Protein AF-A0A0J1G0E2-F1 (afdb_monomer_lite)

Radius of gyration: 25.3 Å; chains: 1; bounding box: 57×26×64 Å

pLDDT: mean 91.7, std 9.22, range [48.91, 98.06]

Structure (mmCIF, N/CA/C/O backbone):
data_AF-A0A0J1G0E2-F1
#
_entry.id   AF-A0A0J1G0E2-F1
#
loop_
_atom_site.group_PDB
_atom_site.id
_atom_site.type_symbol
_atom_site.label_atom_id
_atom_site.label_alt_id
_atom_site.label_comp_id
_atom_site.label_asym_id
_atom_site.label_entity_id
_atom_site.label_seq_id
_atom_site.pdbx_PDB_ins_code
_atom_site.C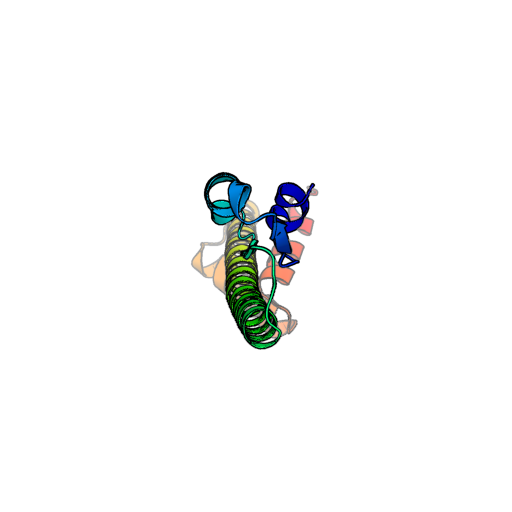artn_x
_atom_site.Cartn_y
_atom_site.Cartn_z
_atom_site.occupancy
_atom_site.B_iso_or_equiv
_atom_site.auth_seq_id
_atom_site.auth_comp_id
_atom_site.auth_asym_id
_atom_site.auth_atom_id
_atom_site.pdbx_PDB_model_num
ATOM 1 N N . MET A 1 1 ? -0.500 0.935 -27.657 1.00 64.50 1 MET A N 1
ATOM 2 C CA . MET A 1 1 ? -0.095 -0.347 -27.038 1.00 64.50 1 MET A CA 1
ATOM 3 C C . MET A 1 1 ? 0.985 -0.157 -25.974 1.00 64.50 1 MET A C 1
ATOM 5 O O . MET A 1 1 ? 0.682 -0.417 -24.823 1.00 64.50 1 MET A O 1
ATOM 9 N N . ALA A 1 2 ? 2.181 0.360 -26.301 1.00 67.81 2 ALA A N 1
ATOM 10 C CA . ALA A 1 2 ? 3.257 0.567 -25.312 1.00 67.81 2 ALA A CA 1
ATOM 11 C C . ALA A 1 2 ? 2.849 1.442 -24.107 1.00 67.81 2 ALA A C 1
ATOM 13 O O . ALA A 1 2 ? 3.117 1.066 -22.973 1.00 67.81 2 ALA A O 1
ATOM 14 N N . ARG A 1 3 ? 2.127 2.550 -24.346 1.00 73.19 3 ARG A N 1
ATOM 15 C CA . ARG A 1 3 ? 1.581 3.411 -23.279 1.00 73.19 3 ARG A CA 1
ATOM 16 C C . ARG A 1 3 ? 0.691 2.637 -22.301 1.00 73.19 3 ARG A C 1
ATOM 18 O O . ARG A 1 3 ? 0.947 2.670 -21.110 1.00 73.19 3 ARG A O 1
ATOM 25 N N . ASN A 1 4 ? -0.284 1.885 -22.815 1.00 68.38 4 ASN A N 1
ATOM 26 C CA . ASN A 1 4 ? -1.247 1.139 -21.994 1.00 68.38 4 ASN A CA 1
ATOM 27 C C . ASN A 1 4 ? -0.570 0.093 -21.092 1.00 68.38 4 ASN A C 1
ATOM 29 O O . ASN A 1 4 ? -0.995 -0.113 -19.962 1.00 68.38 4 ASN A O 1
ATOM 33 N N . ILE A 1 5 ? 0.486 -0.559 -21.591 1.00 71.19 5 ILE A N 1
ATOM 34 C CA . ILE A 1 5 ? 1.246 -1.557 -20.823 1.00 71.19 5 ILE A CA 1
ATOM 35 C C . ILE A 1 5 ? 2.075 -0.875 -19.725 1.00 71.19 5 ILE A C 1
ATOM 37 O O . ILE A 1 5 ? 2.157 -1.382 -18.611 1.00 71.19 5 ILE A O 1
ATOM 41 N N . ALA A 1 6 ? 2.663 0.287 -20.019 1.00 71.62 6 ALA A N 1
ATOM 42 C CA . ALA A 1 6 ? 3.452 1.035 -19.045 1.00 71.62 6 ALA A CA 1
ATOM 43 C C . ALA A 1 6 ? 2.583 1.660 -17.936 1.00 71.62 6 ALA A C 1
ATOM 45 O O . ALA A 1 6 ? 2.989 1.689 -16.777 1.00 71.62 6 ALA A O 1
ATOM 46 N N . THR A 1 7 ? 1.354 2.085 -18.250 1.00 67.12 7 THR A N 1
ATOM 47 C CA . THR A 1 7 ? 0.437 2.711 -17.278 1.00 67.12 7 THR A CA 1
ATOM 48 C C . THR A 1 7 ? -0.108 1.756 -16.222 1.00 67.12 7 THR A C 1
ATOM 50 O O . THR A 1 7 ? -0.359 2.181 -15.096 1.00 67.12 7 THR A O 1
ATOM 53 N N . ASP A 1 8 ? -0.236 0.465 -16.540 1.00 67.00 8 ASP A N 1
ATOM 54 C CA . ASP A 1 8 ? -0.596 -0.562 -15.550 1.00 67.00 8 ASP A CA 1
ATOM 55 C C . ASP A 1 8 ? 0.501 -0.671 -14.457 1.00 67.00 8 ASP A C 1
ATOM 57 O O . ASP A 1 8 ? 0.260 -0.997 -13.293 1.00 67.00 8 ASP A O 1
ATOM 61 N N . GLY A 1 9 ? 1.728 -0.255 -14.817 1.00 62.75 9 GLY A N 1
ATOM 62 C CA . GLY A 1 9 ? 2.895 0.072 -13.984 1.00 62.75 9 GLY A CA 1
ATOM 63 C C . GLY A 1 9 ? 3.418 -1.031 -13.071 1.00 62.75 9 GLY A C 1
ATOM 64 O O . GLY A 1 9 ? 4.157 -0.791 -12.117 1.00 62.75 9 GLY A O 1
ATOM 65 N N . SER A 1 10 ? 3.062 -2.262 -13.398 1.00 67.62 10 SER A N 1
ATOM 66 C CA . SER A 1 10 ? 3.726 -3.488 -12.968 1.00 67.62 10 SER A CA 1
ATOM 67 C C . SER A 1 10 ? 4.826 -3.917 -13.951 1.00 67.62 10 SER A C 1
ATOM 69 O O . SER A 1 10 ? 5.567 -4.849 -13.661 1.00 67.62 10 SER A O 1
ATOM 71 N N . THR A 1 11 ? 4.990 -3.220 -15.083 1.00 80.31 11 THR A N 1
ATOM 72 C CA . THR A 1 11 ? 5.966 -3.557 -16.132 1.00 80.31 11 THR A CA 1
ATOM 73 C C . THR A 1 11 ? 6.703 -2.313 -16.613 1.00 80.31 11 THR A C 1
ATOM 75 O O . THR A 1 11 ? 6.090 -1.258 -16.752 1.00 80.31 11 THR A O 1
ATOM 78 N N . GLN A 1 12 ? 8.004 -2.444 -16.902 1.00 87.19 12 GLN A N 1
ATOM 79 C CA . GLN A 1 12 ? 8.758 -1.411 -17.611 1.00 87.19 12 GLN A CA 1
ATOM 80 C C . GLN A 1 12 ? 8.842 -1.686 -19.108 1.00 87.19 12 GLN A C 1
ATOM 82 O O . GLN A 1 12 ? 9.063 -2.823 -19.521 1.00 87.19 12 GLN A O 1
ATOM 87 N N . VAL A 1 13 ? 8.717 -0.635 -19.920 1.00 91.12 13 VAL A N 1
ATOM 88 C CA . VAL A 1 13 ? 8.717 -0.747 -21.382 1.00 91.12 13 VAL A CA 1
ATOM 89 C C . VAL A 1 13 ? 9.914 -0.007 -21.969 1.00 91.12 13 VAL A C 1
ATOM 91 O O . VAL A 1 13 ? 10.120 1.174 -21.698 1.00 91.12 13 VAL A O 1
ATOM 94 N N . ILE A 1 14 ? 10.675 -0.711 -22.810 1.00 93.38 14 ILE A N 1
ATOM 95 C CA . ILE A 1 14 ? 11.702 -0.131 -23.679 1.00 93.38 14 ILE A CA 1
ATOM 96 C C . ILE A 1 14 ? 11.175 -0.164 -25.111 1.00 93.38 14 ILE A C 1
ATOM 98 O O . ILE A 1 14 ? 10.842 -1.227 -25.635 1.00 93.38 14 ILE A O 1
ATOM 102 N N . LEU A 1 15 ? 11.121 0.994 -25.756 1.00 94.06 15 LEU A N 1
ATOM 103 C CA . LEU A 1 15 ? 10.706 1.161 -27.134 1.00 94.06 15 LEU A CA 1
ATOM 104 C C . LEU A 1 15 ? 11.917 1.456 -28.016 1.00 94.06 15 LEU A C 1
ATOM 106 O O . LEU A 1 15 ? 12.638 2.431 -27.825 1.00 94.06 15 LEU A O 1
ATOM 110 N N . ILE A 1 16 ? 12.116 0.619 -29.025 1.00 94.81 16 ILE A N 1
ATOM 111 C CA . ILE A 1 16 ? 13.183 0.797 -30.004 1.00 94.81 16 ILE A CA 1
ATOM 112 C C . ILE A 1 16 ? 12.621 1.508 -31.234 1.00 94.81 16 ILE A C 1
ATOM 114 O O . ILE A 1 16 ? 11.676 1.020 -31.854 1.00 94.81 16 ILE A O 1
ATOM 118 N N . VAL A 1 17 ? 13.238 2.621 -31.625 1.00 95.19 17 VAL A N 1
ATOM 119 C CA . VAL A 1 17 ? 12.748 3.502 -32.696 1.00 95.19 17 VAL A CA 1
ATOM 120 C C . VAL A 1 17 ? 13.833 3.818 -33.725 1.00 95.19 17 VAL A C 1
ATOM 122 O O . VAL A 1 17 ? 15.029 3.656 -33.476 1.00 95.19 17 VAL A O 1
ATOM 125 N N . LYS A 1 18 ? 13.421 4.233 -34.928 1.00 95.25 18 LYS A N 1
ATOM 126 C CA . LYS A 1 18 ? 14.353 4.803 -35.915 1.00 95.25 18 LYS A CA 1
ATOM 127 C C . LYS A 1 18 ? 14.897 6.130 -35.380 1.00 95.25 18 LYS A C 1
ATOM 129 O O . LYS A 1 18 ? 14.158 6.839 -34.707 1.00 95.25 18 LYS A O 1
ATOM 134 N N . ASN A 1 19 ? 16.153 6.449 -35.698 1.00 93.94 19 ASN A N 1
ATOM 135 C CA . ASN A 1 19 ? 16.826 7.655 -35.205 1.00 93.94 19 ASN A CA 1
ATOM 136 C C . ASN A 1 19 ? 16.024 8.935 -35.500 1.00 93.94 19 ASN A C 1
ATOM 138 O O . ASN A 1 19 ? 15.741 9.694 -34.587 1.00 93.94 19 ASN A O 1
ATOM 142 N N . GLU A 1 20 ? 15.531 9.071 -36.732 1.00 95.44 20 GLU A N 1
ATOM 143 C CA . GLU A 1 20 ? 14.715 10.206 -37.199 1.00 95.44 20 GLU A CA 1
ATOM 144 C C . GLU A 1 20 ? 13.420 10.428 -36.402 1.00 95.44 20 GLU A C 1
ATOM 146 O O . GLU A 1 20 ? 12.886 11.527 -36.390 1.00 95.44 20 GLU A O 1
ATOM 151 N N . LEU A 1 21 ? 12.891 9.383 -35.757 1.00 95.50 21 LEU A N 1
ATOM 152 C CA . LEU A 1 21 ? 11.640 9.440 -34.995 1.00 95.50 21 LEU A CA 1
ATOM 153 C C . LEU A 1 21 ? 11.880 9.462 -33.481 1.00 95.50 21 LEU A C 1
ATOM 155 O O . LEU A 1 21 ? 10.918 9.389 -32.715 1.00 95.50 21 LEU A O 1
ATOM 159 N N . TYR A 1 22 ? 13.140 9.469 -33.041 1.00 94.62 22 TYR A N 1
ATOM 160 C CA . TYR A 1 22 ? 13.484 9.298 -31.635 1.00 94.62 22 TYR A CA 1
ATOM 161 C C . TYR A 1 22 ? 12.908 10.414 -30.771 1.00 94.62 22 TYR A C 1
ATOM 163 O O . TYR A 1 22 ? 12.158 10.109 -29.846 1.00 94.62 22 TYR A O 1
ATOM 171 N N . ASP A 1 23 ? 13.182 11.672 -31.111 1.00 95.00 23 ASP A N 1
ATOM 172 C CA . ASP A 1 23 ? 12.754 12.822 -30.310 1.00 95.00 23 ASP A CA 1
ATOM 173 C C . ASP A 1 23 ? 11.222 12.903 -30.224 1.00 95.00 23 ASP A C 1
ATOM 175 O O . ASP A 1 23 ? 10.650 12.937 -29.130 1.00 95.00 23 ASP A O 1
ATOM 179 N N . ASP A 1 24 ? 10.547 12.799 -31.373 1.00 95.56 24 ASP A N 1
ATOM 180 C CA . ASP A 1 24 ? 9.086 12.847 -31.473 1.00 95.56 24 ASP A CA 1
ATOM 181 C C . ASP A 1 24 ? 8.393 11.747 -30.667 1.00 95.56 24 ASP A C 1
ATOM 183 O O . ASP A 1 24 ? 7.358 11.981 -30.034 1.00 95.56 24 ASP A O 1
ATOM 187 N N . ILE A 1 25 ? 8.910 10.516 -30.737 1.00 94.19 25 ILE A N 1
ATOM 188 C CA . ILE A 1 25 ? 8.318 9.384 -30.025 1.00 94.19 25 ILE A CA 1
ATOM 189 C C . ILE A 1 25 ? 8.674 9.451 -28.543 1.00 94.19 25 ILE A C 1
ATOM 191 O O . ILE A 1 25 ? 7.790 9.207 -27.727 1.00 94.19 25 ILE A O 1
ATOM 195 N N . SER A 1 26 ? 9.915 9.797 -28.192 1.00 94.25 26 SER A N 1
ATOM 196 C CA . SER A 1 26 ? 10.381 9.893 -26.805 1.00 94.25 26 SER A CA 1
ATOM 197 C C . SER A 1 26 ? 9.535 10.870 -26.008 1.00 94.25 26 SER A C 1
ATOM 199 O O . SER A 1 26 ? 8.913 10.471 -25.025 1.00 94.25 26 SER A O 1
ATOM 201 N N . MET A 1 27 ? 9.382 12.096 -26.511 1.00 94.31 27 MET A N 1
ATOM 202 C CA . MET A 1 27 ? 8.565 13.132 -25.875 1.00 94.31 27 MET A CA 1
ATOM 203 C C . MET A 1 27 ? 7.120 12.665 -25.638 1.00 94.31 27 MET A C 1
ATOM 205 O O . MET A 1 27 ? 6.490 12.982 -24.636 1.00 94.31 27 MET A O 1
ATOM 209 N N . LYS A 1 28 ? 6.583 11.855 -26.554 1.00 93.31 28 LYS A N 1
ATOM 210 C CA . LYS A 1 28 ? 5.214 11.332 -26.498 1.00 93.31 28 LYS A CA 1
ATOM 211 C C . LYS A 1 28 ? 5.012 10.192 -25.500 1.00 93.31 28 LYS A C 1
ATOM 213 O O . LYS A 1 28 ? 3.853 9.833 -25.259 1.00 93.31 28 LYS A O 1
ATOM 218 N N . VAL A 1 29 ? 6.067 9.532 -25.028 1.00 91.12 29 VAL A N 1
ATOM 219 C CA . VAL A 1 29 ? 5.958 8.305 -24.217 1.00 91.12 29 VAL A CA 1
ATOM 220 C C . VAL A 1 29 ? 6.679 8.389 -22.872 1.00 91.12 29 VAL A C 1
ATOM 222 O O . VAL A 1 29 ? 6.391 7.572 -21.999 1.00 91.12 29 VAL A O 1
ATOM 225 N N . GLU A 1 30 ? 7.549 9.382 -22.686 1.00 87.50 30 GLU A N 1
ATOM 226 C CA . GLU A 1 30 ? 8.347 9.590 -21.474 1.00 87.50 30 GLU A CA 1
ATOM 227 C C . GLU A 1 30 ? 7.484 9.738 -20.214 1.00 87.50 30 GLU A C 1
ATOM 229 O O . GLU A 1 30 ? 7.731 9.058 -19.220 1.00 87.50 30 GLU A O 1
ATOM 234 N N . GLU A 1 31 ? 6.399 10.518 -20.276 1.00 86.75 31 GLU A N 1
ATOM 235 C CA . GLU A 1 31 ? 5.465 10.707 -19.150 1.00 86.75 31 GLU A CA 1
ATOM 236 C C . GLU A 1 31 ? 4.759 9.415 -18.717 1.00 86.75 31 GLU A C 1
ATOM 238 O O . GLU A 1 31 ? 4.321 9.279 -17.577 1.00 86.75 31 GLU A O 1
ATOM 243 N N . TYR A 1 32 ? 4.673 8.436 -19.618 1.00 87.06 32 TYR A N 1
ATOM 244 C CA . TYR A 1 32 ? 4.107 7.119 -19.332 1.00 87.06 32 TYR A CA 1
ATOM 245 C C . TYR A 1 32 ? 5.161 6.155 -18.766 1.00 87.06 32 TYR A C 1
ATOM 247 O O . TYR A 1 32 ? 4.876 4.972 -18.604 1.00 87.06 32 TYR A O 1
ATOM 255 N N . GLY A 1 33 ? 6.383 6.632 -18.504 1.00 85.81 33 GLY A N 1
ATOM 256 C CA . GLY A 1 33 ? 7.502 5.836 -18.006 1.00 85.81 33 GLY A CA 1
ATOM 257 C C . GLY A 1 33 ? 8.167 4.961 -19.069 1.00 85.81 33 GLY A C 1
ATOM 258 O O . GLY A 1 33 ? 8.928 4.061 -18.727 1.00 85.81 33 GLY A O 1
ATOM 259 N N . VAL A 1 34 ? 7.900 5.171 -20.361 1.00 91.12 34 VAL A N 1
ATOM 260 C CA . VAL A 1 34 ? 8.494 4.361 -21.437 1.00 91.12 34 VAL A CA 1
ATOM 261 C C . VAL A 1 34 ? 9.890 4.882 -21.775 1.00 91.12 34 VAL A C 1
ATOM 263 O O . VAL A 1 34 ? 10.060 6.057 -22.080 1.00 91.12 34 VAL A O 1
ATOM 266 N N . PHE A 1 35 ? 10.882 3.992 -21.800 1.00 92.00 35 PHE A N 1
ATOM 267 C CA . PHE A 1 35 ? 12.245 4.329 -22.215 1.00 92.00 35 PHE A CA 1
ATOM 268 C C . PHE A 1 35 ? 12.375 4.135 -23.718 1.00 92.00 35 PHE A C 1
ATOM 270 O O . PHE A 1 35 ? 11.968 3.105 -24.246 1.00 92.00 35 PHE A O 1
ATOM 277 N N . THR A 1 36 ? 12.978 5.082 -24.418 1.00 94.81 36 THR A N 1
ATOM 278 C CA . THR A 1 36 ? 13.195 5.023 -25.867 1.00 94.81 36 THR A CA 1
ATOM 279 C C . THR A 1 36 ? 14.668 4.783 -26.189 1.00 94.81 36 THR A C 1
ATOM 281 O O . THR A 1 36 ? 15.564 5.271 -25.505 1.00 94.81 36 THR A O 1
ATOM 284 N N . ILE A 1 37 ? 14.946 4.007 -27.239 1.00 95.12 37 ILE A N 1
ATOM 285 C CA . ILE A 1 37 ? 16.304 3.792 -27.760 1.00 95.12 37 ILE A CA 1
ATOM 286 C C . ILE A 1 37 ? 16.283 3.927 -29.285 1.00 95.12 37 ILE A C 1
ATOM 288 O O . ILE A 1 37 ? 15.524 3.234 -29.967 1.00 95.12 37 ILE A O 1
ATOM 292 N N . ALA A 1 38 ? 17.145 4.785 -29.830 1.00 95.56 38 ALA A N 1
ATOM 293 C CA . ALA A 1 38 ? 17.322 4.945 -31.270 1.00 95.56 38 ALA A CA 1
ATOM 294 C C . ALA A 1 38 ? 18.190 3.829 -31.885 1.00 95.56 38 ALA A C 1
ATOM 296 O O . ALA A 1 38 ? 19.175 3.382 -31.298 1.00 95.56 38 ALA A O 1
ATOM 297 N N . LYS A 1 39 ? 17.860 3.407 -33.110 1.00 93.62 39 LYS A N 1
ATOM 298 C CA . LYS A 1 39 ? 18.737 2.571 -33.949 1.00 93.62 39 LYS A CA 1
ATOM 299 C C . LYS A 1 39 ? 19.840 3.414 -34.624 1.00 93.62 39 LYS A C 1
ATOM 301 O O . LYS A 1 39 ? 19.564 4.564 -34.962 1.00 93.62 39 LYS A O 1
ATOM 306 N N . PRO A 1 40 ? 21.023 2.838 -34.923 1.00 92.88 40 PRO A N 1
ATOM 307 C CA . PRO A 1 40 ? 21.469 1.487 -34.564 1.00 92.88 40 PRO A CA 1
ATOM 308 C C . PRO A 1 40 ? 21.852 1.388 -33.079 1.00 92.88 40 PRO A C 1
ATOM 310 O O . PRO A 1 40 ? 22.476 2.286 -32.524 1.00 92.88 40 PRO A O 1
ATOM 313 N N . ILE A 1 41 ? 21.490 0.278 -32.432 1.00 91.50 41 ILE A N 1
ATOM 314 C CA . ILE A 1 41 ? 21.713 0.098 -30.992 1.00 91.50 41 ILE A CA 1
ATOM 315 C C . ILE A 1 41 ? 23.061 -0.576 -30.759 1.00 91.50 41 ILE A C 1
ATOM 317 O O . ILE A 1 41 ? 23.291 -1.691 -31.230 1.00 91.50 41 ILE A O 1
ATOM 321 N N . SER A 1 42 ? 23.932 0.060 -29.977 1.00 94.38 42 SER A N 1
ATOM 322 C CA . SER A 1 42 ? 25.140 -0.592 -29.474 1.00 94.38 42 SER A CA 1
ATOM 323 C C . SER A 1 42 ? 24.818 -1.477 -28.265 1.00 94.38 42 SER A C 1
ATOM 325 O O . SER A 1 42 ? 23.938 -1.169 -27.457 1.00 94.38 42 SER A O 1
ATOM 327 N N . LYS A 1 43 ? 25.574 -2.568 -28.090 1.00 93.88 43 LYS A N 1
ATOM 328 C CA . LYS A 1 43 ? 25.429 -3.462 -26.928 1.00 93.88 43 LYS A CA 1
ATOM 329 C C . LYS A 1 43 ? 25.534 -2.687 -25.608 1.00 93.88 43 LYS A C 1
ATOM 331 O O . LYS A 1 43 ? 24.744 -2.924 -24.701 1.00 93.88 43 LYS A O 1
ATOM 336 N N . VAL A 1 44 ? 26.472 -1.742 -25.518 1.00 95.44 44 VAL A N 1
ATOM 337 C CA . VAL A 1 44 ? 26.687 -0.911 -24.321 1.00 95.44 44 VAL A CA 1
ATOM 338 C C . VAL A 1 44 ? 25.458 -0.052 -24.017 1.00 95.44 44 VAL A C 1
ATOM 340 O O . VAL A 1 44 ? 24.986 -0.063 -22.883 1.00 95.44 44 VAL A O 1
ATOM 343 N N . LEU A 1 45 ? 24.898 0.629 -25.024 1.00 92.19 45 LEU A N 1
ATOM 344 C CA . LEU A 1 45 ? 23.706 1.463 -24.855 1.00 92.19 45 LEU A CA 1
ATOM 345 C C . LEU A 1 45 ? 22.507 0.638 -24.373 1.00 92.19 45 LEU A C 1
ATOM 347 O O . LEU A 1 45 ? 21.826 1.031 -23.428 1.00 92.19 45 LEU A O 1
ATOM 351 N N . PHE A 1 46 ? 22.287 -0.530 -24.981 1.00 93.19 46 PHE A N 1
ATOM 352 C CA . PHE A 1 46 ? 21.194 -1.420 -24.596 1.00 93.19 46 PHE A CA 1
ATOM 353 C C . PHE A 1 46 ? 21.307 -1.885 -23.139 1.00 93.19 46 PHE A C 1
ATOM 355 O O . PHE A 1 46 ? 20.334 -1.812 -22.391 1.00 93.19 46 PHE A O 1
ATOM 362 N N . TRP A 1 47 ? 22.496 -2.321 -22.711 1.00 95.38 47 TRP A N 1
ATOM 363 C CA . TRP A 1 47 ? 22.710 -2.761 -21.330 1.00 95.38 47 TRP A CA 1
ATOM 364 C C . TRP A 1 47 ? 22.504 -1.638 -20.318 1.00 95.38 47 TRP A C 1
ATOM 366 O O . TRP A 1 47 ? 21.906 -1.875 -19.267 1.00 95.38 47 TRP A O 1
ATOM 376 N N . SER A 1 48 ? 22.969 -0.426 -20.622 1.00 94.06 48 SER A N 1
ATOM 377 C CA . SER A 1 48 ? 22.746 0.737 -19.762 1.00 94.06 48 SER A CA 1
ATOM 378 C C . SER A 1 48 ? 21.257 1.062 -19.641 1.00 94.06 48 SER A C 1
ATOM 380 O O . SER A 1 48 ? 20.758 1.210 -18.527 1.00 94.06 48 SER A O 1
ATOM 382 N N . ALA A 1 49 ? 20.527 1.087 -20.760 1.00 92.56 49 ALA A N 1
ATOM 383 C CA . ALA A 1 49 ? 19.087 1.331 -20.760 1.00 92.56 49 ALA A CA 1
ATOM 384 C C . ALA A 1 49 ? 18.314 0.256 -19.977 1.00 92.56 49 ALA A C 1
ATOM 386 O O . ALA A 1 49 ? 17.430 0.587 -19.188 1.00 92.56 49 ALA A O 1
ATOM 387 N N . LEU A 1 50 ? 18.688 -1.020 -20.121 1.00 93.69 50 LEU A N 1
ATOM 388 C CA . LEU A 1 50 ? 18.080 -2.121 -19.373 1.00 93.69 50 LEU A CA 1
ATOM 389 C C . LEU A 1 50 ? 18.307 -1.987 -17.859 1.00 93.69 50 LEU A C 1
ATOM 391 O O . LEU A 1 50 ? 17.362 -2.136 -17.084 1.00 93.69 50 LEU A O 1
ATOM 395 N N . LYS A 1 51 ? 19.533 -1.660 -17.430 1.00 94.81 51 LYS A N 1
ATOM 396 C CA . LYS A 1 51 ? 19.847 -1.429 -16.009 1.00 94.81 51 LYS A CA 1
ATOM 397 C C . LYS A 1 51 ? 19.058 -0.254 -15.434 1.00 94.81 51 LYS A C 1
ATOM 399 O O . LYS A 1 51 ? 18.527 -0.363 -14.330 1.00 94.81 51 LYS A O 1
ATOM 404 N N . LEU A 1 52 ? 18.944 0.845 -16.182 1.00 92.50 52 LEU A N 1
ATOM 405 C CA . LEU A 1 52 ? 18.139 2.001 -15.780 1.00 92.50 52 LEU A CA 1
ATOM 406 C C . LEU A 1 52 ? 16.652 1.645 -15.678 1.00 92.50 52 LEU A C 1
ATOM 408 O O . LEU A 1 52 ? 16.009 2.008 -14.696 1.00 92.50 52 LEU A O 1
ATOM 412 N N . CYS A 1 53 ? 16.121 0.871 -16.627 1.00 91.75 53 CYS A N 1
ATOM 413 C CA . CYS A 1 53 ? 14.743 0.385 -16.569 1.00 91.75 53 CYS A CA 1
ATOM 414 C C . CYS A 1 53 ? 14.493 -0.479 -15.334 1.00 91.75 53 CYS A C 1
ATOM 416 O O . CYS A 1 53 ? 13.485 -0.294 -14.657 1.00 91.75 53 CYS A O 1
ATOM 418 N N . GLN A 1 54 ? 15.412 -1.388 -15.004 1.00 91.81 54 GLN A N 1
ATOM 419 C CA . GLN A 1 54 ? 15.294 -2.228 -13.814 1.00 91.81 54 GLN A CA 1
ATOM 420 C C . GLN A 1 54 ? 15.345 -1.402 -12.521 1.00 91.81 54 GLN A C 1
ATOM 422 O O . GLN A 1 54 ? 14.528 -1.607 -11.625 1.00 91.81 54 GLN A O 1
ATOM 427 N N . ALA A 1 55 ? 16.263 -0.436 -12.431 1.00 92.12 55 ALA A N 1
ATOM 428 C CA . ALA A 1 55 ? 16.349 0.465 -11.284 1.00 92.12 55 ALA A CA 1
ATOM 429 C C . ALA A 1 55 ? 15.074 1.316 -11.129 1.00 92.12 55 ALA A C 1
ATOM 431 O O . ALA A 1 55 ? 14.546 1.439 -10.022 1.00 92.12 55 ALA A O 1
ATOM 432 N N . SER A 1 56 ? 14.548 1.846 -12.238 1.00 90.06 56 SER A N 1
ATOM 433 C CA . SER A 1 56 ? 13.290 2.600 -12.271 1.00 90.06 56 SER A CA 1
ATOM 434 C C . SER A 1 56 ? 12.103 1.739 -11.832 1.00 90.06 56 SER A C 1
ATOM 436 O O . SER A 1 56 ? 11.345 2.136 -10.946 1.00 90.06 56 SER A O 1
ATOM 438 N N . HIS A 1 57 ? 11.995 0.514 -12.359 1.00 89.38 57 HIS A N 1
ATOM 439 C CA . HIS A 1 57 ? 10.962 -0.443 -11.967 1.00 89.38 57 HIS A CA 1
ATOM 440 C C . HIS A 1 57 ? 11.006 -0.749 -10.464 1.00 89.38 57 HIS A C 1
ATOM 442 O O . HIS A 1 57 ? 9.983 -0.652 -9.789 1.00 89.38 57 HIS A O 1
ATOM 448 N N . ASN A 1 58 ? 12.189 -1.048 -9.918 1.00 90.81 58 ASN A N 1
ATOM 449 C CA . ASN A 1 58 ? 12.349 -1.337 -8.492 1.00 90.81 58 ASN A CA 1
ATOM 450 C C . ASN A 1 58 ? 11.940 -0.140 -7.625 1.00 90.81 58 ASN A C 1
ATOM 452 O O . ASN A 1 58 ? 11.201 -0.301 -6.654 1.00 90.81 58 ASN A O 1
ATOM 456 N N . ARG A 1 59 ? 12.373 1.073 -7.995 1.00 90.62 59 ARG A N 1
ATOM 457 C CA . ARG A 1 59 ? 12.009 2.307 -7.288 1.00 90.62 59 ARG A CA 1
ATOM 458 C C . ARG A 1 59 ? 10.499 2.547 -7.311 1.00 90.62 59 ARG A C 1
ATOM 460 O O . ARG A 1 59 ? 9.915 2.837 -6.270 1.00 90.62 59 ARG A O 1
ATOM 467 N N . MET A 1 60 ? 9.859 2.393 -8.469 1.00 88.44 60 MET A N 1
ATOM 468 C CA . MET A 1 60 ? 8.409 2.542 -8.605 1.00 88.44 60 MET A CA 1
ATOM 469 C C . MET A 1 60 ? 7.642 1.474 -7.816 1.00 88.44 60 MET A C 1
ATOM 471 O O . MET A 1 60 ? 6.653 1.794 -7.162 1.00 88.44 60 MET A O 1
ATOM 475 N N . SER A 1 61 ? 8.110 0.225 -7.832 1.00 88.81 61 SER A N 1
ATOM 476 C CA . SER A 1 61 ? 7.508 -0.882 -7.082 1.00 88.81 61 SER A CA 1
ATOM 477 C C . SER A 1 61 ? 7.541 -0.634 -5.569 1.00 88.81 61 SER A C 1
ATOM 479 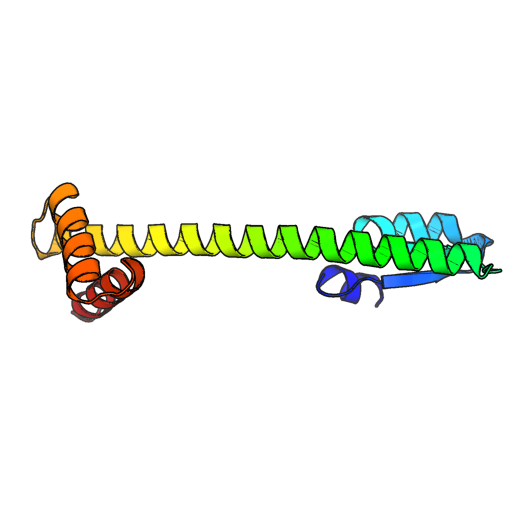O O . SER A 1 61 ? 6.522 -0.801 -4.898 1.00 88.81 61 SER A O 1
ATOM 481 N N . MET A 1 62 ? 8.664 -0.134 -5.037 1.00 91.12 62 MET A N 1
ATOM 482 C CA . MET A 1 62 ? 8.767 0.258 -3.625 1.00 91.12 62 MET A CA 1
ATOM 483 C C . MET A 1 62 ? 7.754 1.350 -3.263 1.00 91.12 62 MET A C 1
ATOM 485 O O . MET A 1 62 ? 6.967 1.158 -2.338 1.00 91.12 62 MET A O 1
ATOM 489 N N . MET A 1 63 ? 7.692 2.437 -4.043 1.00 90.69 63 MET A N 1
ATOM 490 C CA . MET A 1 63 ? 6.727 3.522 -3.809 1.00 90.69 63 MET A CA 1
ATOM 491 C C . MET A 1 63 ? 5.271 3.038 -3.893 1.00 90.69 63 MET A C 1
ATOM 493 O O . MET A 1 63 ? 4.433 3.443 -3.090 1.00 90.69 63 MET A O 1
ATOM 497 N N . ARG A 1 64 ? 4.949 2.141 -4.835 1.00 89.19 64 ARG A N 1
ATOM 498 C CA . ARG A 1 64 ? 3.611 1.532 -4.940 1.00 89.19 64 ARG A CA 1
ATOM 499 C C . ARG A 1 64 ? 3.271 0.687 -3.716 1.00 89.19 64 ARG A C 1
ATOM 501 O O . ARG A 1 64 ? 2.148 0.761 -3.225 1.00 89.19 64 ARG A O 1
ATOM 508 N N . ASN A 1 65 ? 4.222 -0.100 -3.217 1.00 91.56 65 ASN A N 1
ATOM 509 C CA . ASN A 1 65 ? 4.019 -0.918 -2.026 1.00 91.56 65 ASN A CA 1
ATOM 510 C C . ASN A 1 65 ? 3.815 -0.053 -0.773 1.00 91.56 65 ASN A C 1
ATOM 512 O O . ASN A 1 65 ? 2.920 -0.332 0.022 1.00 91.56 65 ASN A O 1
ATOM 516 N N . GLU A 1 66 ? 4.590 1.022 -0.620 1.00 94.25 66 GLU A N 1
ATOM 517 C CA . GLU A 1 66 ? 4.400 2.002 0.455 1.00 94.25 66 G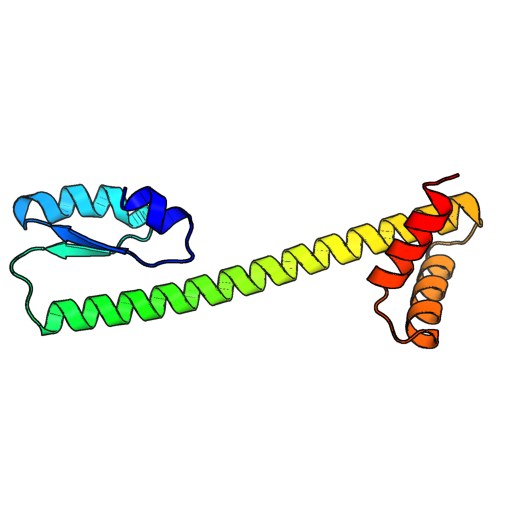LU A CA 1
ATOM 518 C C . GLU A 1 66 ? 3.026 2.669 0.370 1.00 94.25 66 GLU A C 1
ATOM 520 O O . GLU A 1 66 ? 2.297 2.701 1.359 1.00 94.25 66 GLU A O 1
ATOM 525 N N . ASN A 1 67 ? 2.626 3.124 -0.820 1.00 94.69 67 ASN A N 1
ATOM 526 C CA . ASN A 1 67 ? 1.311 3.721 -1.039 1.00 94.69 67 ASN A CA 1
ATOM 527 C C . ASN A 1 67 ? 0.184 2.738 -0.677 1.00 94.69 67 ASN A C 1
ATOM 529 O O . ASN A 1 67 ? -0.710 3.081 0.092 1.00 94.69 67 ASN A O 1
ATOM 533 N N . LYS A 1 68 ? 0.284 1.477 -1.119 1.00 94.56 68 LYS A N 1
ATOM 534 C CA . LYS A 1 68 ? -0.667 0.419 -0.751 1.00 94.56 68 LYS A CA 1
ATOM 535 C C . LYS A 1 68 ? -0.757 0.228 0.766 1.00 94.56 68 LYS A C 1
ATOM 537 O O . LYS A 1 68 ? -1.857 0.127 1.300 1.00 94.56 68 LYS A O 1
ATOM 542 N N . GLN A 1 69 ? 0.375 0.192 1.469 1.00 95.94 69 GLN A N 1
ATOM 543 C CA . GLN A 1 69 ? 0.387 0.065 2.930 1.00 95.94 69 GLN A CA 1
ATOM 544 C C . GLN A 1 69 ? -0.228 1.285 3.627 1.00 95.94 69 GLN A C 1
ATOM 546 O O . GLN A 1 69 ? -0.921 1.129 4.630 1.00 95.94 69 GLN A O 1
ATOM 551 N N . LEU A 1 70 ? 0.009 2.494 3.114 1.00 97.00 70 LEU A N 1
ATOM 552 C CA . LEU A 1 70 ? -0.584 3.722 3.645 1.00 97.00 70 LEU A CA 1
ATOM 553 C C . LEU A 1 70 ? -2.102 3.747 3.441 1.00 97.00 70 LEU A C 1
ATOM 555 O O . LEU A 1 70 ? -2.828 4.022 4.394 1.00 97.00 70 LEU A O 1
ATOM 559 N N . LEU A 1 71 ? -2.582 3.398 2.245 1.00 96.81 71 LEU A N 1
ATOM 560 C CA . LEU A 1 71 ? -4.014 3.272 1.963 1.00 96.81 71 LEU A CA 1
ATOM 561 C C . LEU A 1 71 ? -4.670 2.236 2.880 1.00 96.81 71 LEU A C 1
ATOM 563 O O . LEU A 1 71 ? -5.699 2.529 3.484 1.00 96.81 71 LEU A O 1
ATOM 567 N N . GLN A 1 72 ? -4.027 1.082 3.079 1.00 96.44 72 GLN A N 1
ATOM 568 C CA . GLN A 1 72 ? -4.516 0.065 4.009 1.00 96.44 72 GLN A CA 1
ATOM 569 C C . GLN A 1 72 ? -4.624 0.604 5.442 1.00 96.44 72 GLN A C 1
ATOM 571 O O . GLN A 1 72 ? -5.639 0.400 6.097 1.00 96.44 72 GLN A O 1
ATOM 576 N N . LYS A 1 73 ? -3.621 1.346 5.932 1.00 96.62 73 LYS A N 1
ATOM 577 C CA . LYS A 1 73 ? -3.679 1.969 7.267 1.00 96.62 73 LYS A CA 1
ATOM 578 C C . LYS A 1 73 ? -4.831 2.967 7.393 1.00 96.62 73 LYS A C 1
ATOM 580 O O . LYS A 1 73 ? -5.472 3.009 8.438 1.00 96.62 73 LYS A O 1
ATOM 585 N N . ILE A 1 74 ? -5.095 3.759 6.353 1.00 97.69 74 ILE A N 1
ATOM 586 C CA . ILE A 1 74 ? -6.225 4.698 6.336 1.00 97.69 74 ILE A CA 1
ATOM 587 C C . ILE A 1 74 ? -7.549 3.931 6.423 1.00 97.69 74 ILE A C 1
ATOM 589 O O . ILE A 1 74 ? -8.418 4.301 7.209 1.00 97.69 74 ILE A O 1
ATOM 593 N N . GLU A 1 75 ? -7.705 2.848 5.660 1.00 97.19 75 GLU A N 1
ATOM 594 C CA . GLU A 1 75 ? -8.893 1.993 5.747 1.00 97.19 75 GLU A CA 1
ATOM 595 C C . GLU A 1 75 ? -9.055 1.355 7.131 1.00 97.19 75 GLU A C 1
ATOM 597 O O . GLU A 1 75 ? -10.158 1.354 7.675 1.00 97.19 75 GLU A O 1
ATOM 602 N N . ASP A 1 76 ? -7.969 0.852 7.721 1.00 96.75 76 ASP A N 1
ATOM 603 C CA . ASP A 1 76 ? -7.976 0.271 9.065 1.00 96.75 76 ASP A CA 1
ATOM 604 C C . ASP A 1 76 ? -8.454 1.291 10.107 1.00 96.75 76 ASP A C 1
ATOM 606 O O . ASP A 1 76 ? -9.304 0.965 10.937 1.00 96.75 76 ASP A O 1
ATOM 610 N N . ILE A 1 77 ? -7.947 2.530 10.041 1.00 97.12 77 ILE A N 1
ATOM 611 C CA . ILE A 1 77 ? -8.377 3.634 10.912 1.00 97.12 77 ILE A CA 1
ATOM 612 C C . ILE A 1 77 ? -9.876 3.886 10.735 1.00 97.12 77 ILE A C 1
ATOM 614 O O . ILE A 1 77 ? -10.610 3.874 11.719 1.00 97.12 77 ILE A O 1
ATOM 618 N N . ARG A 1 78 ? -10.353 4.017 9.490 1.00 97.69 78 ARG A N 1
ATOM 619 C CA . ARG A 1 78 ? -11.774 4.275 9.202 1.00 97.69 78 ARG A CA 1
ATOM 620 C C . ARG A 1 78 ? -12.696 3.191 9.753 1.00 97.69 78 ARG A C 1
ATOM 622 O O . ARG A 1 78 ? -13.761 3.508 10.273 1.00 97.69 78 ARG A O 1
ATOM 629 N N . ILE A 1 79 ? -12.308 1.923 9.639 1.00 97.62 79 ILE A N 1
ATOM 630 C CA . ILE A 1 79 ? -13.105 0.803 10.154 1.00 97.62 79 ILE A CA 1
ATOM 631 C C . ILE A 1 79 ? -13.146 0.816 11.681 1.00 97.62 79 ILE A C 1
ATOM 633 O O . ILE A 1 79 ? -14.213 0.630 12.264 1.00 97.62 79 ILE A O 1
ATOM 637 N N . VAL A 1 80 ? -12.006 1.060 12.332 1.00 97.94 80 VAL A N 1
ATOM 638 C CA . VAL A 1 80 ? -11.945 1.159 13.796 1.00 97.94 80 VAL A CA 1
ATOM 639 C C . VAL A 1 80 ? -12.760 2.348 14.298 1.00 97.94 80 VAL A C 1
ATOM 641 O O . VAL A 1 80 ? -13.509 2.197 15.260 1.00 97.94 80 VAL A O 1
ATOM 644 N N . ASP A 1 81 ? -12.672 3.502 13.639 1.00 97.69 81 ASP A N 1
ATOM 645 C CA . ASP A 1 81 ? -13.456 4.685 13.996 1.00 97.69 81 ASP A CA 1
ATOM 646 C C . ASP A 1 81 ? -14.957 4.443 13.831 1.00 97.69 81 ASP A C 1
ATOM 648 O O . ASP A 1 81 ? -15.724 4.750 14.741 1.00 97.69 81 ASP A O 1
ATOM 652 N N . ARG A 1 82 ? -15.377 3.791 12.741 1.00 97.38 82 ARG A N 1
ATOM 653 C CA . ARG A 1 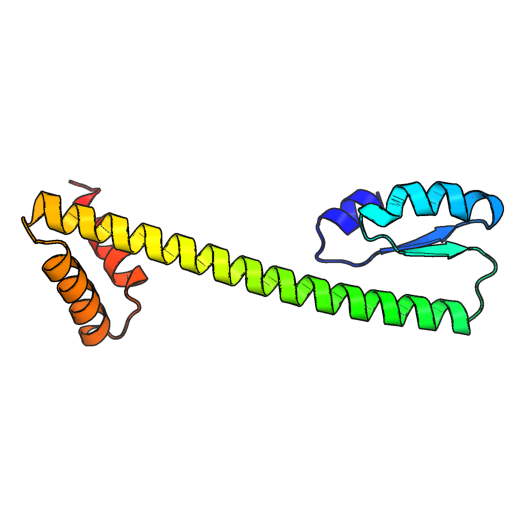82 ? -16.781 3.405 12.547 1.00 97.38 82 ARG A CA 1
ATOM 654 C C . ARG A 1 82 ? -17.268 2.458 13.647 1.00 97.38 82 ARG A C 1
ATOM 656 O O . ARG A 1 82 ? -18.361 2.644 14.170 1.00 97.38 82 ARG A O 1
ATOM 663 N N . ALA A 1 83 ? -16.455 1.477 14.040 1.00 97.75 83 ALA A N 1
ATOM 664 C CA . ALA A 1 83 ? -16.805 0.580 15.138 1.00 97.75 83 ALA A CA 1
ATOM 665 C C . ALA A 1 83 ? -16.905 1.321 16.479 1.00 97.75 83 ALA A C 1
ATOM 667 O O . ALA A 1 83 ? -17.816 1.036 17.252 1.00 97.75 83 ALA A O 1
ATOM 668 N N . LYS A 1 84 ? -16.027 2.301 16.751 1.00 97.81 84 LYS A N 1
ATOM 669 C CA . LYS A 1 84 ? -16.164 3.167 17.934 1.00 97.81 84 LYS A CA 1
ATOM 670 C C . LYS A 1 84 ? -17.495 3.920 17.916 1.00 97.81 84 LYS A C 1
ATOM 672 O O . LYS A 1 84 ? -18.165 3.916 18.940 1.00 97.81 84 LYS A O 1
ATOM 677 N N . CYS A 1 85 ? -17.892 4.513 16.785 1.00 97.12 85 CYS A N 1
ATOM 678 C CA . CYS A 1 85 ? -19.183 5.202 16.660 1.00 97.12 85 CYS A CA 1
ATOM 679 C C . CYS A 1 85 ? -20.356 4.281 17.016 1.00 97.12 85 CYS A C 1
ATOM 681 O O . CYS A 1 85 ? -21.185 4.663 17.831 1.00 97.12 85 CYS A O 1
ATOM 683 N N . ILE A 1 86 ? -20.365 3.042 16.516 1.00 96.19 86 ILE A N 1
ATOM 684 C CA . ILE A 1 86 ? -21.394 2.054 16.878 1.00 96.19 86 ILE A CA 1
ATOM 685 C C . ILE A 1 86 ? -21.398 1.760 18.384 1.00 96.19 86 ILE A C 1
ATOM 687 O O . ILE A 1 86 ? -22.457 1.738 19.003 1.00 96.19 86 ILE A O 1
ATOM 691 N N . LEU A 1 87 ? -20.235 1.546 19.006 1.00 96.62 87 LEU A N 1
ATOM 692 C CA . LEU A 1 87 ? -20.176 1.298 20.453 1.00 96.62 87 LEU A CA 1
ATOM 693 C C . LEU A 1 87 ? -20.679 2.503 21.264 1.00 96.62 87 LEU A C 1
ATOM 695 O O . LEU A 1 87 ? -21.312 2.326 22.303 1.00 96.62 87 LEU A O 1
ATOM 699 N N . ILE A 1 88 ? -20.411 3.721 20.793 1.00 96.81 88 ILE A N 1
ATOM 700 C CA . ILE A 1 88 ? -20.925 4.948 21.406 1.00 96.81 88 ILE A CA 1
ATOM 701 C C . ILE A 1 88 ? -22.453 4.997 21.274 1.00 96.81 88 ILE A C 1
ATOM 703 O O . ILE A 1 88 ? -23.140 5.198 22.269 1.00 96.81 88 ILE A O 1
ATOM 707 N N . GLU A 1 89 ? -22.988 4.763 20.075 1.00 95.00 89 GLU A N 1
ATOM 708 C CA . GLU A 1 89 ? -24.423 4.859 19.779 1.00 95.00 89 GLU A CA 1
ATOM 709 C C . GLU A 1 89 ? -25.255 3.770 20.475 1.00 95.00 89 GLU A C 1
ATOM 711 O O . GLU A 1 89 ? -26.269 4.074 21.100 1.00 95.00 89 GLU A O 1
ATOM 716 N N . TYR A 1 90 ? -24.827 2.507 20.407 1.00 93.94 90 TYR A N 1
ATOM 717 C CA . TYR A 1 90 ? -25.615 1.369 20.895 1.00 93.94 90 TYR A CA 1
ATOM 718 C C . TYR A 1 90 ? -25.332 1.001 22.353 1.00 93.94 90 TYR A C 1
ATOM 720 O O . TYR A 1 90 ? -26.211 0.474 23.035 1.00 93.94 90 TYR A O 1
ATOM 728 N N . LEU A 1 91 ? -24.113 1.247 22.845 1.00 93.56 91 LEU A N 1
ATOM 729 C CA . LEU A 1 91 ? -23.704 0.874 24.205 1.00 93.56 91 LEU A CA 1
ATOM 730 C C . LEU A 1 91 ? -23.454 2.084 25.113 1.00 93.56 91 LEU A C 1
ATOM 732 O O . LEU A 1 91 ? -23.037 1.891 26.254 1.00 93.56 91 LEU A O 1
ATOM 736 N N . ASN A 1 92 ? -23.720 3.309 24.640 1.00 95.69 92 ASN A N 1
ATOM 737 C CA . ASN A 1 92 ? -23.508 4.560 25.380 1.00 95.69 92 ASN A CA 1
ATOM 738 C C . ASN A 1 92 ? -22.089 4.695 25.965 1.00 95.69 92 ASN A C 1
ATOM 740 O O . ASN A 1 92 ? -21.897 5.282 27.030 1.00 95.69 92 ASN A O 1
ATOM 744 N N . MET A 1 93 ? -21.087 4.136 25.282 1.00 97.19 93 MET A N 1
ATOM 745 C CA . MET A 1 93 ? -19.685 4.300 25.665 1.00 97.19 93 MET A CA 1
ATOM 746 C C . MET A 1 93 ? -19.191 5.700 25.294 1.00 97.19 93 MET A C 1
ATOM 748 O O . MET A 1 93 ? -19.586 6.261 24.277 1.00 97.19 93 MET A O 1
ATOM 752 N N . SER A 1 94 ? -18.256 6.252 26.062 1.00 98.00 94 SER A N 1
ATOM 753 C CA . SER A 1 94 ? -17.412 7.355 25.591 1.00 98.00 94 SER A CA 1
ATOM 754 C C . SER A 1 94 ? -16.400 6.862 24.549 1.00 98.00 94 SER A C 1
ATOM 756 O O . SER A 1 94 ? -16.071 5.675 24.485 1.00 98.00 94 SER A O 1
ATOM 758 N N . GLU A 1 95 ? -15.823 7.771 23.757 1.00 96.75 95 GLU A N 1
ATOM 759 C CA . GLU A 1 95 ? -14.796 7.391 22.774 1.00 96.75 95 GLU A CA 1
ATOM 760 C C . GLU A 1 95 ? -13.594 6.685 23.430 1.00 96.75 95 GLU A C 1
ATOM 762 O O . GLU A 1 95 ? -13.069 5.707 22.891 1.00 96.75 95 GLU A O 1
ATOM 767 N N . ALA A 1 96 ? -13.181 7.138 24.618 1.00 97.75 96 ALA A N 1
ATOM 768 C CA . ALA A 1 96 ? -12.082 6.534 25.365 1.00 97.75 96 ALA A CA 1
ATOM 769 C C . ALA A 1 96 ? -12.410 5.104 25.831 1.00 97.75 96 ALA A C 1
ATOM 771 O O . ALA A 1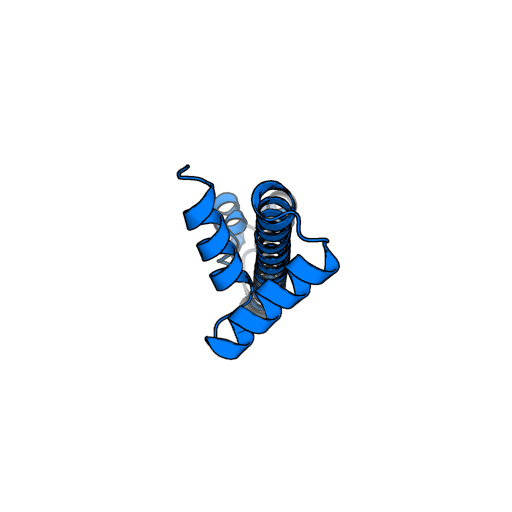 96 ? -11.538 4.232 25.806 1.00 97.75 96 ALA A O 1
ATOM 772 N N . GLU A 1 97 ? -13.656 4.849 26.238 1.00 98.06 97 GLU A N 1
ATOM 773 C CA . GLU A 1 97 ? -14.127 3.511 26.610 1.00 98.06 97 GLU A CA 1
ATOM 774 C C . GLU A 1 97 ? -14.219 2.595 25.392 1.00 98.06 97 GLU A C 1
ATOM 776 O O . GLU A 1 97 ? -13.694 1.484 25.440 1.00 98.06 97 GLU A O 1
ATOM 781 N N . ALA A 1 98 ? -14.780 3.074 24.278 1.00 98.00 98 ALA A N 1
ATOM 782 C CA . ALA A 1 98 ? -14.849 2.325 23.026 1.00 98.00 98 ALA A CA 1
ATOM 783 C C . ALA A 1 98 ? -13.447 1.969 22.494 1.00 98.00 98 ALA A C 1
ATOM 785 O O . ALA A 1 98 ? -13.199 0.835 22.075 1.00 98.00 98 ALA A O 1
ATOM 786 N N . HIS A 1 99 ? -12.492 2.904 22.569 1.00 97.75 99 HIS A N 1
ATOM 787 C CA . HIS A 1 99 ? -11.100 2.656 22.192 1.00 97.75 99 HIS A CA 1
ATOM 788 C C . HIS A 1 99 ? -10.462 1.557 23.052 1.00 97.75 99 HIS A C 1
ATOM 790 O O . HIS A 1 99 ? -9.929 0.586 22.510 1.00 97.75 99 HIS A O 1
ATOM 796 N N . LYS A 1 100 ? -10.564 1.677 24.385 1.00 98.06 100 LYS A N 1
ATOM 797 C CA . LYS A 1 100 ? -10.047 0.672 25.329 1.00 98.06 100 LYS A CA 1
ATOM 798 C C . LYS A 1 100 ? -10.733 -0.679 25.161 1.00 98.06 100 LYS A C 1
ATOM 800 O O . LYS A 1 100 ? -10.079 -1.706 25.301 1.00 98.06 100 LYS A O 1
ATOM 805 N N . TYR A 1 101 ? -12.028 -0.693 24.857 1.00 97.81 101 TYR A N 1
ATOM 806 C CA . TYR A 1 101 ? -12.786 -1.915 24.613 1.00 97.81 101 TYR A CA 1
ATOM 807 C C . TYR A 1 101 ? -12.234 -2.676 23.403 1.00 97.81 101 TYR A C 1
ATOM 809 O O . TYR A 1 101 ? -11.894 -3.853 23.523 1.00 97.81 101 TYR A O 1
ATOM 817 N N . ILE A 1 102 ? -12.078 -1.998 22.259 1.00 97.75 102 ILE A N 1
ATOM 818 C CA . ILE A 1 102 ? -11.526 -2.603 21.037 1.00 97.75 102 ILE A CA 1
ATOM 819 C C . ILE A 1 102 ? -10.086 -3.073 21.269 1.00 97.75 102 ILE A C 1
ATOM 821 O O . ILE A 1 102 ? -9.721 -4.170 20.848 1.00 97.75 102 ILE A O 1
ATOM 825 N N . GLU A 1 103 ? -9.267 -2.261 21.940 1.00 97.88 103 GLU A N 1
ATOM 826 C CA . GLU A 1 103 ? -7.880 -2.604 22.257 1.00 97.88 103 GLU A CA 1
ATOM 827 C C . GLU A 1 103 ? -7.788 -3.839 23.161 1.00 97.88 103 GLU A C 1
ATOM 829 O O . GLU A 1 103 ? -7.071 -4.785 22.832 1.00 97.88 103 GLU A O 1
ATOM 834 N N . LYS A 1 104 ? -8.568 -3.878 24.246 1.00 97.94 104 LYS A N 1
ATOM 835 C CA . LYS A 1 104 ? -8.604 -5.012 25.171 1.00 97.94 104 LYS A CA 1
ATOM 836 C C . LYS A 1 104 ? -9.065 -6.290 24.473 1.00 97.94 104 LYS A C 1
ATOM 838 O O . LYS A 1 104 ? -8.398 -7.311 24.580 1.00 97.94 104 LYS A O 1
ATOM 843 N N . GLN A 1 105 ? -10.143 -6.226 23.693 1.00 97.50 105 GLN A N 1
ATOM 844 C CA . GLN A 1 105 ? -10.630 -7.373 22.920 1.00 97.50 105 GLN A CA 1
ATOM 845 C C . GLN A 1 105 ? -9.586 -7.879 21.918 1.00 97.50 105 GLN A C 1
ATOM 847 O O . GLN A 1 105 ? -9.412 -9.087 21.754 1.00 97.50 105 GLN A O 1
ATOM 852 N N . ALA A 1 106 ? -8.861 -6.972 21.258 1.00 97.88 106 ALA A N 1
ATOM 853 C CA . ALA A 1 106 ? -7.790 -7.331 20.333 1.00 97.88 106 ALA A CA 1
ATOM 854 C C . ALA A 1 106 ? -6.636 -8.051 21.054 1.00 97.88 106 ALA A C 1
ATOM 856 O O . ALA A 1 106 ? -6.138 -9.059 20.550 1.00 97.88 106 ALA A O 1
ATOM 857 N N . MET A 1 107 ? -6.255 -7.587 22.250 1.00 97.62 107 MET A N 1
ATOM 858 C CA . MET A 1 107 ? -5.242 -8.236 23.090 1.00 97.62 107 MET A CA 1
ATOM 859 C C . MET A 1 107 ? -5.698 -9.614 23.582 1.00 97.62 107 MET A C 1
ATOM 861 O O . MET A 1 107 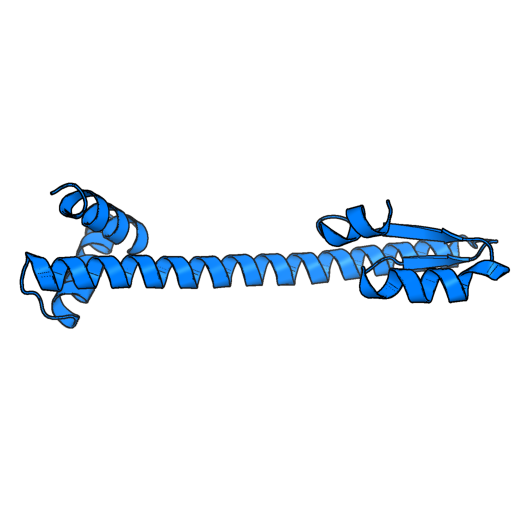? -4.984 -10.598 23.376 1.00 97.62 107 MET A O 1
ATOM 865 N N . ASP A 1 108 ? -6.897 -9.698 24.162 1.00 98.06 108 ASP A N 1
ATOM 866 C CA . ASP A 1 108 ? -7.446 -10.926 24.749 1.00 98.06 108 ASP A CA 1
ATOM 867 C C . ASP A 1 108 ? -7.611 -12.030 23.689 1.00 98.06 108 ASP A C 1
ATOM 869 O O . ASP A 1 108 ? -7.353 -13.206 23.947 1.00 98.06 108 ASP A O 1
ATOM 873 N N . THR A 1 109 ? -7.972 -11.650 22.459 1.00 96.75 109 THR A N 1
ATOM 874 C CA . THR A 1 109 ? -8.157 -12.588 21.337 1.00 96.75 109 THR A CA 1
ATOM 875 C C . THR A 1 109 ? -6.939 -12.722 20.416 1.00 96.75 109 THR A C 1
ATOM 877 O O . THR A 1 109 ? -6.971 -13.531 19.490 1.00 96.75 109 THR A O 1
ATOM 880 N N . ARG A 1 110 ? -5.856 -11.971 20.668 1.00 97.25 110 ARG A N 1
ATOM 881 C CA . ARG A 1 110 ? -4.613 -11.944 19.868 1.00 97.25 110 ARG A CA 1
ATOM 882 C C . ARG A 1 110 ? -4.835 -11.685 18.373 1.00 97.25 110 ARG A C 1
ATOM 884 O O . ARG A 1 110 ? -4.156 -12.264 17.525 1.00 97.25 110 ARG A O 1
ATOM 891 N N . VAL A 1 111 ? -5.773 -10.803 18.043 1.00 97.38 111 VAL A N 1
ATOM 892 C CA . VAL A 1 111 ? -6.027 -10.354 16.663 1.00 97.38 111 VAL A CA 1
ATOM 893 C C . VAL A 1 111 ? -5.842 -8.845 16.548 1.00 97.38 111 VAL A C 1
ATOM 895 O O . VAL A 1 111 ? -5.680 -8.140 17.539 1.00 97.38 111 VAL A O 1
ATOM 898 N N . THR A 1 112 ? -5.844 -8.317 15.326 1.00 97.38 112 THR A N 1
ATOM 899 C CA . THR A 1 112 ? -5.716 -6.871 15.121 1.00 97.38 112 THR A CA 1
ATOM 900 C C . THR A 1 112 ? -6.992 -6.135 15.541 1.00 97.38 112 THR A C 1
ATOM 902 O O . THR A 1 112 ? -8.102 -6.662 15.439 1.00 97.38 112 THR A O 1
ATOM 905 N N . ARG A 1 113 ? -6.852 -4.863 15.939 1.00 97.56 113 ARG A N 1
ATOM 906 C CA . ARG A 1 113 ? -8.000 -3.981 16.228 1.00 97.56 113 ARG A CA 1
ATOM 907 C C . ARG A 1 113 ? -8.979 -3.893 15.054 1.00 97.56 113 ARG A C 1
ATOM 909 O O . ARG A 1 113 ? -10.179 -3.835 15.288 1.00 97.56 113 ARG A O 1
ATOM 916 N N . ARG A 1 114 ? -8.483 -3.958 13.809 1.00 97.50 114 ARG A N 1
ATOM 917 C CA . ARG A 1 114 ? -9.319 -4.011 12.601 1.00 97.50 114 ARG A CA 1
ATOM 918 C C . ARG A 1 114 ? -10.265 -5.214 12.621 1.00 97.50 114 ARG A C 1
ATOM 920 O O . ARG A 1 114 ? -11.451 -5.035 12.392 1.00 97.50 114 ARG A O 1
ATOM 927 N N . ILE A 1 115 ? -9.771 -6.414 12.937 1.00 97.62 115 ILE A N 1
ATOM 928 C CA . ILE A 1 115 ? -10.603 -7.629 12.979 1.00 97.62 115 ILE A CA 1
ATOM 929 C C . ILE A 1 115 ? -11.695 -7.506 14.050 1.00 97.62 115 ILE A C 1
ATOM 931 O O . ILE A 1 115 ? -12.835 -7.899 13.815 1.00 97.62 115 ILE A O 1
ATOM 935 N N . ILE A 1 116 ? -11.371 -6.946 15.220 1.00 98.06 116 ILE A N 1
ATOM 936 C CA . ILE A 1 116 ? -12.371 -6.679 16.265 1.00 98.06 116 ILE A CA 1
ATOM 937 C C . ILE A 1 116 ? -13.400 -5.653 15.798 1.00 98.06 116 ILE A C 1
ATOM 939 O O . ILE A 1 116 ? -14.596 -5.885 15.953 1.00 98.06 116 ILE A O 1
ATOM 943 N N . ALA A 1 117 ? -12.953 -4.558 15.186 1.00 97.69 117 ALA A N 1
ATOM 944 C CA . ALA A 1 117 ? -13.836 -3.544 14.633 1.00 97.69 117 ALA A CA 1
ATOM 945 C C . ALA A 1 117 ? -14.782 -4.135 13.574 1.00 97.69 117 ALA A C 1
ATOM 947 O O . ALA A 1 117 ? -15.987 -3.956 13.679 1.00 97.69 117 ALA A O 1
ATOM 948 N N . GLU A 1 118 ? -14.280 -4.932 12.628 1.00 97.38 118 GLU A N 1
ATOM 949 C CA . GLU A 1 118 ? -15.112 -5.631 11.637 1.00 97.38 118 GLU A CA 1
ATOM 950 C C . GLU A 1 118 ? -16.135 -6.580 12.280 1.00 97.38 118 GLU A C 1
ATOM 952 O O . GLU A 1 118 ? -17.248 -6.707 11.774 1.00 97.38 118 GLU A O 1
ATOM 957 N N . ARG A 1 119 ? -15.791 -7.248 13.391 1.00 96.75 119 ARG A N 1
ATOM 958 C CA . ARG A 1 119 ? -16.747 -8.079 14.143 1.00 96.75 119 ARG A CA 1
ATOM 959 C C . ARG A 1 119 ? -17.846 -7.234 14.776 1.00 96.75 119 ARG A C 1
ATOM 961 O O . ARG A 1 119 ? -19.004 -7.596 14.638 1.00 96.75 119 ARG A O 1
ATOM 968 N N . ILE A 1 120 ? -17.493 -6.118 15.416 1.00 95.94 120 ILE A N 1
ATOM 969 C CA . ILE A 1 120 ? -18.467 -5.179 15.994 1.00 95.94 120 ILE A CA 1
ATOM 970 C C . ILE A 1 120 ? -19.410 -4.675 14.899 1.00 95.94 120 ILE A C 1
ATOM 972 O O . ILE A 1 120 ? -20.620 -4.798 15.044 1.00 95.94 120 ILE A O 1
ATOM 976 N N . LEU A 1 121 ? -18.865 -4.192 13.778 1.00 95.69 121 LEU A N 1
ATOM 977 C CA . LEU A 1 121 ? -19.666 -3.727 12.643 1.00 95.69 121 LEU A CA 1
ATOM 978 C C . LEU A 1 121 ? -20.629 -4.816 12.148 1.00 95.69 121 LEU A C 1
ATOM 980 O O . LEU A 1 121 ? -21.809 -4.553 11.968 1.00 95.69 121 LEU A O 1
ATOM 984 N N . LYS A 1 122 ? -20.167 -6.063 11.999 1.00 95.06 122 LYS A N 1
ATOM 985 C CA . LYS A 1 122 ? -21.030 -7.187 11.593 1.00 95.06 122 LYS A CA 1
ATOM 986 C C . LYS A 1 122 ? -22.138 -7.506 12.593 1.00 95.06 122 LYS A C 1
ATOM 988 O O . LYS A 1 122 ? -23.192 -7.969 12.168 1.00 95.06 122 LYS A O 1
ATOM 993 N N . THR A 1 123 ? -21.891 -7.325 13.886 1.00 93.25 123 THR A N 1
ATOM 994 C CA . THR A 1 123 ? -22.893 -7.590 14.922 1.00 93.25 123 THR A CA 1
ATOM 995 C C . THR A 1 123 ? -24.005 -6.545 14.902 1.00 93.25 123 THR A C 1
ATOM 997 O O . THR A 1 123 ? -25.157 -6.927 15.007 1.00 93.25 123 THR A O 1
ATOM 1000 N N . TYR A 1 124 ? -23.674 -5.262 14.730 1.00 87.06 124 TYR A N 1
ATOM 1001 C CA . TYR A 1 124 ? -24.629 -4.155 14.897 1.00 87.06 124 TYR A CA 1
ATOM 1002 C C . TYR A 1 124 ? -25.146 -3.536 13.586 1.00 87.06 124 TYR A C 1
ATOM 1004 O O . TYR A 1 124 ? -26.060 -2.727 13.631 1.00 87.06 124 TYR A O 1
ATOM 1012 N N . GLU A 1 125 ? -24.583 -3.865 12.416 1.00 77.94 125 GLU A N 1
ATOM 1013 C CA . GLU A 1 125 ? -25.142 -3.448 11.111 1.00 77.94 125 GLU A CA 1
ATOM 1014 C C . GLU A 1 125 ? -26.221 -4.407 10.577 1.00 77.94 125 GLU A C 1
ATOM 1016 O O . GLU A 1 125 ? -26.829 -4.120 9.548 1.00 77.94 125 GLU A O 1
ATOM 1021 N N . ASN A 1 126 ? -26.429 -5.554 11.232 1.00 61.00 126 ASN A N 1
ATOM 1022 C CA . ASN A 1 126 ? -27.458 -6.537 10.867 1.00 61.00 126 ASN A CA 1
ATOM 1023 C C . ASN A 1 126 ? -28.722 -6.461 11.749 1.00 61.00 126 ASN A C 1
ATOM 1025 O O . ASN A 1 126 ? -29.609 -7.296 11.569 1.00 61.00 126 ASN A O 1
ATOM 1029 N N . ASP A 1 127 ? -28.794 -5.484 12.657 1.00 48.91 127 ASP A N 1
ATOM 1030 C CA . ASP A 1 127 ? -29.975 -5.114 13.453 1.00 48.91 127 ASP A CA 1
ATOM 1031 C C . ASP A 1 127 ? -30.541 -3.771 12.951 1.00 48.91 127 ASP A C 1
ATOM 1033 O O . ASP A 1 127 ? -31.782 -3.597 12.992 1.00 48.91 127 ASP A O 1
#

Foldseek 3Di:
DQLVVLQVLLDEAEAEDAPVCQVVVCVVRVVSNYHYDHPPDDPVNVVVSVVVSVVVSVVSVVVVVVVVVVVVVVVLVVLLVVLLVLCCVPVVDDSVRSVVVLVVVCVVVVHDSSVSSVVSCVVRVVD

Sequence (127 aa):
MARNIATDGSTQVILIVKNELYDDISMKVEEYGVFTIAKPISKVLFWSALKLCQASHNRMSMMRNENKQLLQKIEDIRIVDRAKCILIEYLNMSEAEAHKYIEKQAMDTRVTRRIIAERILKTYEND

Secondary structure (DSSP, 8-state):
-HHHHHHH-SS--EEEE-GGGHHHHHHHHGGGT-EEEESSPPHHHHHHHHHHHHHHHHHHHHHHHHHHHHHHHHHHHHHHHHHHHHHHHHH---HHHHHHHHHHHHHHHTS-HHHHHHHHHHHHS--